Protein AF-0000000066294219 (afdb_homodimer)

Nearest PDB structures (foldseek):
  6g1c-assembly1_V  TM=9.302E-01  e=8.037E-04  Burkholderia pseudomallei K96243
  6g1n-assembly1_B  TM=9.042E-01  e=5.944E-03  Burkholderia pseudomallei K96243
  6g1n-assembly1_D  TM=9.264E-01  e=9.962E-03  Burkholderia pseudomallei K96243
  6g26-assembly1_D  TM=8.396E-01  e=5.224E-03  Burkholderia pseudomallei K96243
  6u0i-assembly1_B  TM=7.407E-01  e=8.208E-03  Escherichia coli str. K-12 substr. DH10B

InterPro domains:
  IPR031807 HicB-like antitoxin of toxin-antitoxin system [PF15919] (11-69)
  IPR035069 Antitoxin HicB/UPF0150 [SSF143100] (6-67)
  IPR051404 Type II Toxin-Antitoxin System Antitoxin [PTHR34504] (7-74)

pLDDT: mean 94.31, std 8.51, range [50.78, 98.75]

Organism: Synechocystis sp. (strain ATCC 27184 / PCC 6803 / Kazusa) (NCBI:txid1111708)

Solvent-accessible surface area (backbone atoms only — not comparable to full-atom values): 8936 Å² total; per-residue (Å²): 130,82,75,71,80,65,45,79,45,61,46,56,33,40,33,33,68,40,92,91,57,29,24,40,22,34,28,80,84,44,82,85,41,57,32,47,20,78,37,71,67,47,10,51,53,41,31,50,50,45,49,44,52,51,50,48,50,28,55,74,67,71,42,85,72,84,74,74,62,72,43,79,43,80,42,80,39,75,76,129,84,75,72,80,65,47,79,46,60,44,55,31,42,34,36,69,41,93,90,58,29,26,41,23,34,29,79,83,44,83,83,40,58,32,48,20,78,38,70,68,47,10,51,52,41,30,50,51,45,48,40,52,52,49,50,51,29,53,75,66,70,41,84,73,83,74,75,62,72,42,80,43,80,43,79,41,77,78

Foldseek 3Di:
DPPPDDDDADFDKDWDADPVAWIKIATPQPPPQIAIGNDPVRRVVRSVVSLVVVVVVCVVVVHDDDHDPDDDDDDDDDD/DPPPDDDDADFDKDWDADPVAWIKIDTPQPPPQIAIGNDPVRRVVRSVVSLVVVVVVCVVVVHDDDHDPDDDDDDDDDD

Sequence (158 aa):
MTVTPKQIYNYTVLLEKELDGGYHAFCPMLKGCHSQGDTFEEAIQNITEAIELYIESLIAEHQPVPKEDLIVKPLSILVMTVTPKQIYNYTVLLEKELDGGYHAFCPMLKGCHSQGDTFEEAIQNITEAIELYIESLIAEHQPVPKEDLIVKPLSILV

Structure (mmCIF, N/CA/C/O backbone):
data_AF-0000000066294219-model_v1
#
loop_
_entity.id
_entity.type
_entity.pdbx_description
1 polymer 'UPF0150 protein ssr1765'
#
loop_
_atom_site.group_PDB
_atom_site.id
_atom_site.type_symbol
_atom_site.label_atom_id
_atom_site.label_alt_id
_atom_site.label_comp_id
_atom_site.label_asym_id
_atom_site.label_entity_id
_atom_site.label_seq_id
_atom_site.pdbx_PDB_ins_code
_atom_site.Cartn_x
_atom_site.Cartn_y
_atom_site.Cartn_z
_atom_site.occupancy
_atom_site.B_iso_or_equiv
_atom_site.auth_seq_id
_atom_site.auth_comp_id
_atom_site.auth_asym_id
_atom_site.auth_atom_id
_atom_site.pdbx_PDB_model_num
ATOM 1 N N . MET A 1 1 ? 8.383 -32.156 -23.984 1 51.06 1 MET A N 1
ATOM 2 C CA . MET A 1 1 ? 8.648 -31.297 -22.828 1 51.06 1 MET A CA 1
ATOM 3 C C . MET A 1 1 ? 7.531 -30.281 -22.625 1 51.06 1 MET A C 1
ATOM 5 O O . MET A 1 1 ? 7.422 -29.312 -23.391 1 51.06 1 MET A O 1
ATOM 9 N N . THR A 1 2 ? 6.332 -30.641 -22.375 1 57.34 2 THR A N 1
ATOM 10 C CA . THR A 1 2 ? 5.09 -29.891 -22.469 1 57.34 2 THR A CA 1
ATOM 11 C C . THR A 1 2 ? 5.172 -28.609 -21.656 1 57.34 2 THR A C 1
ATOM 13 O O . THR A 1 2 ? 5.289 -28.641 -20.438 1 57.34 2 THR A O 1
ATOM 16 N N . VAL A 1 3 ? 5.828 -27.547 -22.234 1 64.88 3 VAL A N 1
ATOM 17 C CA . VAL A 1 3 ? 5.988 -26.266 -21.562 1 64.88 3 VAL A CA 1
ATOM 18 C C . VAL A 1 3 ? 4.641 -25.812 -21 1 64.88 3 VAL A C 1
ATOM 20 O O . VAL A 1 3 ? 3.662 -25.703 -21.734 1 64.88 3 VAL A O 1
ATOM 23 N N . THR A 1 4 ? 4.215 -26.234 -19.844 1 72.25 4 THR A N 1
ATOM 24 C CA . THR A 1 4 ? 2.979 -25.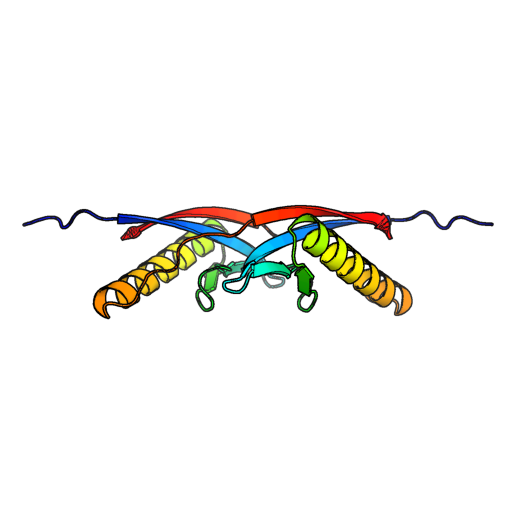719 -19.266 1 72.25 4 THR A CA 1
ATOM 25 C C . THR A 1 4 ? 2.898 -24.203 -19.438 1 72.25 4 THR A C 1
ATOM 27 O O . THR A 1 4 ? 3.82 -23.484 -19.047 1 72.25 4 THR A O 1
ATOM 30 N N . PRO A 1 5 ? 2.057 -23.75 -20.266 1 87.31 5 PRO A N 1
ATOM 31 C CA . PRO A 1 5 ? 1.896 -22.312 -20.5 1 87.31 5 PRO A CA 1
ATOM 32 C C . PRO A 1 5 ? 1.878 -21.5 -19.203 1 87.31 5 PRO A C 1
ATOM 34 O O . PRO A 1 5 ? 1.255 -21.906 -18.219 1 87.31 5 PRO A O 1
ATOM 37 N N . LYS A 1 6 ? 2.816 -20.594 -19.125 1 90.81 6 LYS A N 1
ATOM 38 C CA . LYS A 1 6 ? 2.865 -19.734 -17.953 1 90.81 6 LYS A CA 1
ATOM 39 C C . LYS A 1 6 ? 1.727 -18.719 -17.969 1 90.81 6 LYS A C 1
ATOM 41 O O . LYS A 1 6 ? 1.269 -18.297 -19.031 1 90.81 6 LYS A O 1
ATOM 46 N N . GLN A 1 7 ? 1.241 -18.5 -16.812 1 94.88 7 GLN A N 1
ATOM 47 C CA . GLN A 1 7 ? 0.191 -17.5 -16.641 1 94.88 7 GLN A CA 1
ATOM 48 C C . GLN A 1 7 ? 0.761 -16.188 -16.109 1 94.88 7 GLN A C 1
ATOM 50 O O . GLN A 1 7 ? 1.745 -16.188 -15.375 1 94.88 7 GLN A O 1
ATOM 55 N N . ILE A 1 8 ? 0.157 -15.086 -16.594 1 97.06 8 ILE A N 1
ATOM 56 C CA . ILE A 1 8 ? 0.595 -13.758 -16.172 1 97.06 8 ILE A CA 1
ATOM 57 C C . ILE A 1 8 ? -0.32 -13.242 -15.07 1 97.06 8 ILE A C 1
ATOM 59 O O . ILE A 1 8 ? -1.543 -13.227 -15.227 1 97.06 8 ILE A O 1
ATOM 63 N N . TYR A 1 9 ? 0.292 -12.883 -14.008 1 97.31 9 TYR A N 1
ATOM 64 C CA . TYR A 1 9 ? -0.429 -12.258 -12.898 1 97.31 9 TYR A CA 1
ATOM 65 C C . TYR A 1 9 ? 0.044 -10.82 -12.68 1 97.31 9 TYR A C 1
ATOM 67 O O . TYR A 1 9 ? 1.245 -10.57 -12.555 1 97.31 9 TYR A O 1
ATOM 75 N N . ASN A 1 10 ? -0.859 -9.891 -12.633 1 97.62 10 ASN A N 1
ATOM 76 C CA . ASN A 1 10 ? -0.519 -8.484 -12.477 1 97.62 10 ASN A CA 1
ATOM 77 C C . ASN A 1 10 ? -0.775 -7.996 -11.055 1 97.62 10 ASN A C 1
ATOM 79 O O . ASN A 1 10 ? -1.859 -8.203 -10.508 1 97.62 10 ASN A O 1
ATOM 83 N N . TYR A 1 11 ? 0.219 -7.441 -10.492 1 98.12 11 TYR A N 1
ATOM 84 C CA . TYR A 1 11 ? 0.117 -6.863 -9.156 1 98.12 11 TYR A CA 1
ATOM 85 C C . TYR A 1 11 ? 0.814 -5.508 -9.094 1 98.12 11 TYR A C 1
ATOM 87 O O . TYR A 1 11 ? 1.744 -5.246 -9.859 1 98.12 11 TYR A O 1
ATOM 95 N N . THR A 1 12 ? 0.366 -4.668 -8.219 1 98.19 12 THR A N 1
ATOM 96 C CA . THR A 1 12 ? 1.051 -3.426 -7.875 1 98.19 12 THR A CA 1
ATOM 97 C C . THR A 1 12 ? 1.936 -3.613 -6.645 1 98.19 12 THR A C 1
ATOM 99 O O . THR A 1 12 ? 1.505 -4.199 -5.648 1 98.19 12 THR A O 1
ATOM 102 N N . VAL A 1 13 ? 3.17 -3.131 -6.789 1 98.5 13 VAL A N 1
ATOM 103 C CA . VAL A 1 13 ? 4.062 -3.158 -5.637 1 98.5 13 VAL A CA 1
ATOM 104 C C . VAL A 1 13 ? 4.406 -1.73 -5.215 1 98.5 13 VAL A C 1
ATOM 106 O O . VAL A 1 13 ? 4.359 -0.807 -6.031 1 98.5 13 VAL A O 1
ATOM 109 N N . LEU A 1 14 ? 4.609 -1.625 -3.945 1 97.81 14 LEU A N 1
ATOM 110 C CA . LEU A 1 14 ? 5.035 -0.357 -3.363 1 97.81 14 LEU A CA 1
ATOM 111 C C . LEU A 1 14 ? 6.477 -0.439 -2.877 1 97.81 14 LEU A C 1
ATOM 113 O O . LEU A 1 14 ? 6.875 -1.434 -2.266 1 97.81 14 LEU A O 1
ATOM 117 N N . LEU A 1 15 ? 7.25 0.596 -3.201 1 97.88 15 LEU A N 1
ATOM 118 C CA . LEU A 1 15 ? 8.625 0.678 -2.715 1 97.88 15 LEU A CA 1
ATOM 119 C C . LEU A 1 15 ? 8.82 1.921 -1.854 1 97.88 15 LEU A C 1
ATOM 121 O O . LEU A 1 15 ? 8.359 3.008 -2.207 1 97.88 15 LEU A O 1
ATOM 125 N N . GLU A 1 16 ? 9.398 1.694 -0.758 1 94.25 16 GLU A N 1
ATOM 126 C CA . GLU A 1 16 ? 9.797 2.779 0.132 1 94.25 16 GLU A CA 1
ATOM 127 C C . GLU A 1 16 ? 11.312 2.836 0.286 1 94.25 16 GLU A C 1
ATOM 129 O O . GLU A 1 16 ? 11.969 1.8 0.409 1 94.25 16 GLU A O 1
ATOM 134 N N . LYS A 1 17 ? 11.789 4.039 0.276 1 93.62 17 LYS A N 1
ATOM 135 C CA . LYS A 1 17 ? 13.203 4.203 0.582 1 93.62 17 LYS A CA 1
ATOM 136 C C . LYS A 1 17 ? 13.461 4.102 2.084 1 93.62 17 LYS A C 1
ATOM 138 O O . LYS A 1 17 ? 12.695 4.645 2.885 1 93.62 17 LYS A O 1
ATOM 143 N N . GLU A 1 18 ? 14.484 3.363 2.375 1 92.31 18 GLU A N 1
ATOM 144 C CA . GLU A 1 18 ? 14.828 3.174 3.781 1 92.31 18 GLU A CA 1
ATOM 145 C C . GLU A 1 18 ? 15.867 4.191 4.242 1 92.31 18 GLU A C 1
ATOM 147 O O . GLU A 1 18 ? 16.656 4.68 3.438 1 92.31 18 GLU A O 1
ATOM 152 N N . LEU A 1 19 ? 15.789 4.52 5.512 1 86.19 19 LEU A N 1
ATOM 153 C CA . LEU A 1 19 ? 16.672 5.535 6.078 1 86.19 19 LEU A CA 1
ATOM 154 C C . LEU A 1 19 ? 18.125 5.113 5.965 1 86.19 19 LEU A C 1
ATOM 156 O O . LEU A 1 19 ? 19 5.945 5.707 1 86.19 19 LEU A O 1
ATOM 160 N N . ASP A 1 20 ? 18.406 3.834 6.227 1 90.38 20 ASP A N 1
ATOM 161 C CA . ASP A 1 20 ? 19.766 3.326 6.215 1 90.38 20 ASP A CA 1
ATOM 162 C C . ASP A 1 20 ? 20.219 2.996 4.793 1 90.38 20 ASP A C 1
ATOM 164 O O . ASP A 1 20 ? 21.312 2.443 4.59 1 90.38 20 ASP A O 1
ATOM 168 N N . GLY A 1 21 ? 19.5 3.297 3.861 1 92.44 21 GLY A N 1
ATOM 169 C CA . GLY A 1 21 ? 19.797 2.98 2.477 1 92.44 21 GLY A CA 1
ATOM 170 C C . GLY A 1 21 ? 19.016 1.788 1.95 1 92.44 21 GLY A C 1
ATOM 171 O O . GLY A 1 21 ? 18.562 0.947 2.729 1 92.44 21 GLY A O 1
ATOM 172 N N . GLY A 1 22 ? 18.734 1.823 0.67 1 96.56 22 GLY A N 1
ATOM 173 C CA . GLY A 1 22 ? 18.031 0.715 0.049 1 96.56 22 GLY A CA 1
ATOM 174 C C . GLY A 1 22 ? 16.531 0.952 -0.064 1 96.56 22 GLY A C 1
ATOM 175 O O . GLY A 1 22 ? 16.062 2.086 0.065 1 96.56 22 GLY A O 1
ATOM 176 N N . TYR A 1 23 ? 15.891 -0.089 -0.47 1 97.62 23 TYR A N 1
ATOM 177 C CA . TYR A 1 23 ? 14.445 -0.044 -0.708 1 97.62 23 TYR A CA 1
ATOM 178 C C . TYR A 1 23 ? 13.75 -1.236 -0.065 1 97.62 23 TYR A C 1
ATOM 180 O O . TYR A 1 23 ? 14.258 -2.361 -0.115 1 97.62 23 TYR A O 1
ATOM 188 N N . HIS A 1 24 ? 12.695 -0.917 0.609 1 97.06 24 HIS A N 1
ATOM 189 C CA . HIS A 1 24 ? 11.742 -1.943 1.016 1 97.06 24 HIS A CA 1
ATOM 190 C C . HIS A 1 24 ? 10.586 -2.039 0.03 1 97.06 24 HIS A C 1
ATOM 192 O O . HIS A 1 24 ? 10.031 -1.019 -0.39 1 97.06 24 HIS A O 1
ATOM 198 N N . ALA A 1 25 ? 10.273 -3.18 -0.413 1 98.31 25 ALA A N 1
ATOM 199 C CA . ALA A 1 25 ? 9.195 -3.412 -1.369 1 98.31 25 ALA A CA 1
ATOM 200 C C . ALA A 1 25 ? 8.148 -4.359 -0.792 1 98.31 25 ALA A C 1
ATOM 202 O O . ALA A 1 25 ? 8.484 -5.316 -0.088 1 98.31 25 ALA A O 1
ATOM 203 N N . PHE A 1 26 ? 6.891 -4.113 -1.141 1 97.56 26 PHE A N 1
ATOM 204 C CA . PHE A 1 26 ? 5.84 -5.031 -0.721 1 97.56 26 PHE A CA 1
ATOM 205 C C . PHE A 1 26 ? 4.648 -4.961 -1.667 1 97.56 26 PHE A C 1
ATOM 207 O O . PHE A 1 26 ? 4.523 -4.012 -2.443 1 97.56 26 PHE A O 1
ATOM 214 N N . CYS A 1 27 ? 3.877 -5.949 -1.658 1 98.12 27 CYS A N 1
ATOM 215 C 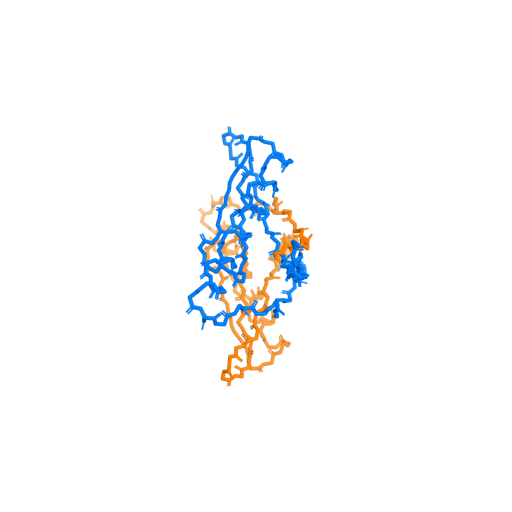CA . CYS A 1 27 ? 2.67 -6.047 -2.473 1 98.12 27 CYS A CA 1
ATOM 216 C C . CYS A 1 27 ? 1.419 -5.973 -1.604 1 98.12 27 CYS A C 1
ATOM 218 O O . CYS A 1 27 ? 1.11 -6.914 -0.873 1 98.12 27 CYS A O 1
ATOM 220 N N . PRO A 1 28 ? 0.625 -4.898 -1.725 1 95.88 28 PRO A N 1
ATOM 221 C CA . PRO A 1 28 ? -0.533 -4.73 -0.843 1 95.88 28 PRO A CA 1
ATOM 222 C C . PRO A 1 28 ? -1.56 -5.848 -0.998 1 95.88 28 PRO A C 1
ATOM 224 O O . PRO A 1 28 ? -2.238 -6.207 -0.031 1 95.88 28 PRO A O 1
ATOM 227 N N . MET A 1 29 ? -1.664 -6.441 -2.125 1 95.12 29 MET A N 1
ATOM 228 C CA . MET A 1 29 ? -2.697 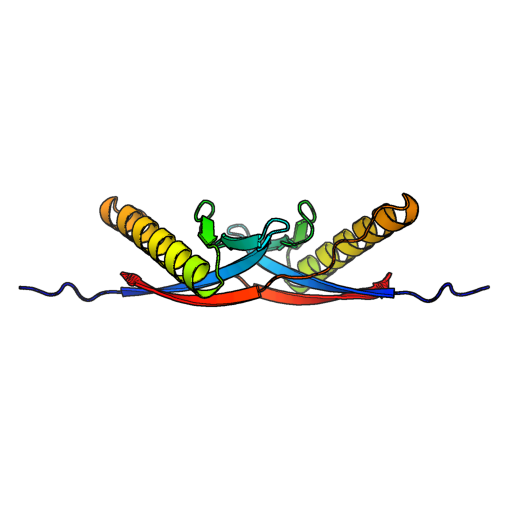-7.441 -2.391 1 95.12 29 MET A CA 1
ATOM 229 C C . MET A 1 29 ? -2.26 -8.82 -1.909 1 95.12 29 MET A C 1
ATOM 231 O O . MET A 1 29 ? -3.08 -9.734 -1.804 1 95.12 29 MET A O 1
ATOM 235 N N . LEU A 1 30 ? -1.099 -9.07 -1.77 1 95.88 30 LEU A N 1
ATOM 236 C CA . LEU A 1 30 ? -0.525 -10.305 -1.247 1 95.88 30 LEU A CA 1
ATOM 237 C C . LEU A 1 30 ? 0.178 -10.055 0.084 1 95.88 30 LEU A C 1
ATOM 239 O O . LEU A 1 30 ? 1.408 -9.992 0.138 1 95.88 30 LEU A O 1
ATOM 243 N N . LYS A 1 31 ? -0.859 -10.133 1.069 1 83.25 31 LYS A N 1
ATOM 244 C CA . LYS A 1 31 ? -0.396 -9.773 2.404 1 83.25 31 LYS A CA 1
ATOM 245 C C . LYS A 1 31 ? 0.706 -10.719 2.879 1 83.25 31 LYS A C 1
ATOM 247 O O . LYS A 1 31 ? 0.604 -11.93 2.709 1 83.25 31 LYS A O 1
ATOM 252 N N . GLY A 1 32 ? 1.97 -10.305 2.961 1 89.25 32 GLY A N 1
ATOM 253 C CA . GLY A 1 32 ? 3.102 -11.102 3.41 1 89.25 32 GLY A CA 1
ATOM 254 C C . GLY A 1 32 ? 4.277 -11.062 2.451 1 89.25 32 GLY A C 1
ATOM 255 O O . GLY A 1 32 ? 5.375 -11.508 2.789 1 89.25 32 GLY A O 1
ATOM 256 N N . CYS A 1 33 ? 3.908 -10.695 1.307 1 96.62 33 CYS A N 1
ATOM 257 C CA . CYS A 1 33 ? 4.988 -10.609 0.33 1 96.62 33 CYS A CA 1
ATOM 258 C C . CYS A 1 33 ? 5.727 -9.281 0.45 1 96.62 33 CYS A C 1
ATOM 260 O O . CYS A 1 33 ? 5.227 -8.25 0.005 1 96.62 33 CYS A O 1
ATOM 262 N N . HIS A 1 34 ? 6.723 -9.43 0.934 1 97.38 34 HIS A N 1
ATOM 263 C CA . HIS A 1 34 ? 7.641 -8.312 1.127 1 97.38 34 HIS A CA 1
ATOM 264 C C . HIS A 1 34 ? 9.055 -8.688 0.704 1 97.38 34 HIS A C 1
ATOM 266 O O . HIS A 1 34 ? 9.43 -9.859 0.74 1 97.38 34 HIS A O 1
ATOM 272 N N . SER A 1 35 ? 9.797 -7.688 0.331 1 98.31 35 SER A N 1
ATOM 273 C CA . SER A 1 35 ? 11.219 -7.848 0.029 1 98.31 35 SER A CA 1
ATOM 274 C C . SER A 1 35 ? 11.969 -6.531 0.203 1 98.31 35 SER A C 1
ATOM 276 O O . SER A 1 35 ? 11.43 -5.566 0.739 1 98.31 35 SER A O 1
ATOM 278 N N . GLN A 1 36 ? 13.227 -6.656 -0.026 1 97.56 36 GLN A N 1
ATOM 279 C CA . GLN A 1 36 ? 14.07 -5.473 0.062 1 97.56 36 GLN A CA 1
ATOM 280 C C . GLN A 1 36 ? 15.258 -5.57 -0.895 1 97.56 36 GLN A C 1
ATOM 282 O O . GLN A 1 36 ? 15.492 -6.621 -1.494 1 97.56 36 GLN A O 1
ATOM 287 N N . GLY A 1 37 ? 15.914 -4.461 -1.143 1 98.31 37 GLY A N 1
ATOM 288 C CA . GLY A 1 37 ? 17.125 -4.387 -1.943 1 98.31 37 GLY A CA 1
ATOM 289 C C . GLY A 1 37 ? 17.938 -3.131 -1.684 1 98.31 37 GLY A C 1
ATOM 290 O O . GLY A 1 37 ? 17.375 -2.086 -1.343 1 98.31 37 GLY A O 1
ATOM 291 N N . ASP A 1 38 ? 19.219 -3.303 -1.838 1 97.94 38 ASP A N 1
ATOM 292 C CA . ASP A 1 38 ? 20.109 -2.152 -1.681 1 97.94 38 ASP A CA 1
ATOM 293 C C . ASP A 1 38 ? 19.875 -1.121 -2.781 1 97.94 38 ASP A C 1
ATOM 295 O O . ASP A 1 38 ? 20.125 0.069 -2.59 1 97.94 38 ASP A O 1
ATOM 299 N N . THR A 1 39 ? 19.438 -1.641 -3.887 1 97.81 39 THR A N 1
ATOM 300 C CA . THR A 1 39 ? 19.078 -0.771 -5.004 1 97.81 39 THR A CA 1
ATOM 301 C C . THR A 1 39 ? 17.625 -0.99 -5.418 1 97.81 39 THR A C 1
ATOM 303 O O . THR A 1 39 ? 17 -1.981 -5.027 1 97.81 39 THR A O 1
ATOM 306 N N . PHE A 1 40 ? 17.172 -0.01 -6.195 1 97.69 40 PHE A N 1
ATOM 307 C CA . PHE A 1 40 ? 15.812 -0.095 -6.738 1 97.69 40 PHE A CA 1
ATOM 308 C C . PHE A 1 40 ? 15.633 -1.379 -7.539 1 97.69 40 PHE A C 1
ATOM 310 O O . PHE A 1 40 ? 14.695 -2.139 -7.301 1 97.69 40 PHE A O 1
ATOM 317 N N . GLU A 1 41 ? 16.516 -1.608 -8.398 1 98.12 41 GLU A N 1
ATOM 318 C CA . GLU A 1 41 ? 16.453 -2.771 -9.281 1 98.12 41 GLU A CA 1
ATOM 319 C C . GLU A 1 41 ? 16.469 -4.07 -8.484 1 98.12 41 GLU A C 1
ATOM 321 O O . GLU A 1 41 ? 15.695 -4.992 -8.773 1 98.12 41 GLU A O 1
ATOM 326 N N . GLU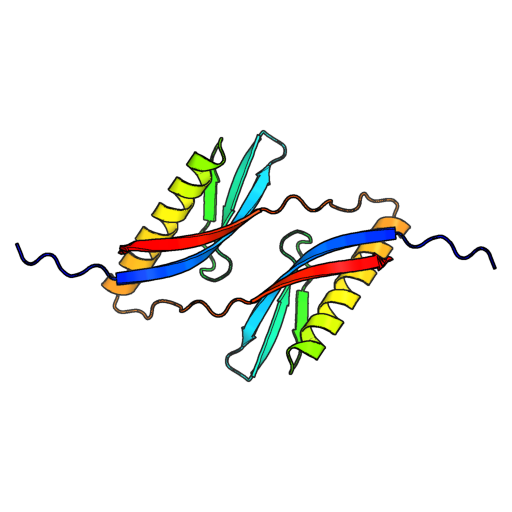 A 1 42 ? 17.328 -4.086 -7.477 1 98.62 42 GLU A N 1
ATOM 327 C CA . GLU A 1 42 ? 17.422 -5.277 -6.637 1 98.62 42 GLU A CA 1
ATOM 328 C C . GLU A 1 42 ? 16.109 -5.516 -5.875 1 98.62 42 GLU A C 1
ATOM 330 O O . GLU A 1 42 ? 15.648 -6.652 -5.777 1 98.62 42 GLU A O 1
ATOM 335 N N . ALA A 1 43 ? 15.547 -4.504 -5.324 1 98.62 43 ALA A N 1
ATOM 336 C CA . ALA A 1 43 ? 14.289 -4.609 -4.582 1 98.62 43 ALA A CA 1
ATOM 337 C C . ALA A 1 43 ? 13.172 -5.129 -5.48 1 98.62 43 ALA A C 1
ATOM 339 O O . ALA A 1 43 ? 12.383 -5.988 -5.07 1 98.62 43 ALA A O 1
ATOM 340 N N . ILE A 1 44 ? 13.156 -4.609 -6.695 1 98.62 44 ILE A N 1
ATOM 341 C CA . ILE A 1 44 ? 12.133 -5.031 -7.645 1 98.62 44 ILE A CA 1
ATOM 342 C C . ILE A 1 44 ? 12.32 -6.508 -7.988 1 98.62 44 ILE A C 1
ATOM 344 O O . ILE A 1 44 ? 11.359 -7.273 -8.023 1 98.62 44 ILE A O 1
ATOM 348 N N . GLN A 1 45 ? 13.516 -6.848 -8.289 1 98.56 45 GLN A N 1
ATOM 349 C CA . GLN A 1 45 ? 13.805 -8.242 -8.602 1 98.56 45 GLN A CA 1
ATOM 350 C C . GLN A 1 45 ? 13.383 -9.164 -7.465 1 98.56 45 GLN A C 1
ATOM 352 O O . GLN A 1 45 ? 12.711 -10.172 -7.688 1 98.56 45 GLN A O 1
ATOM 357 N N . ASN A 1 46 ? 13.781 -8.773 -6.262 1 98.75 46 ASN A N 1
ATOM 358 C CA . ASN A 1 46 ? 13.516 -9.602 -5.094 1 98.75 46 ASN A CA 1
ATOM 359 C C . ASN A 1 46 ? 12.016 -9.727 -4.828 1 98.75 46 ASN A C 1
ATOM 361 O O . ASN A 1 46 ? 11.523 -10.82 -4.535 1 98.75 46 ASN A O 1
ATOM 365 N N . ILE A 1 47 ? 11.312 -8.625 -4.922 1 98.75 47 ILE A N 1
ATOM 366 C CA . ILE A 1 47 ? 9.883 -8.688 -4.668 1 98.75 47 ILE A CA 1
ATOM 367 C C . ILE A 1 47 ? 9.188 -9.484 -5.773 1 98.75 47 ILE A C 1
ATOM 369 O O . ILE A 1 47 ? 8.211 -10.195 -5.523 1 98.75 47 ILE A O 1
ATOM 373 N N . THR A 1 48 ? 9.648 -9.391 -6.984 1 98.62 48 THR A N 1
ATOM 374 C CA . THR A 1 48 ? 9.109 -10.172 -8.094 1 98.62 48 THR A CA 1
ATOM 375 C C . THR A 1 48 ? 9.25 -11.664 -7.82 1 98.62 48 THR A C 1
ATOM 377 O O . THR A 1 48 ? 8.297 -12.43 -7.965 1 98.62 48 THR A O 1
ATOM 380 N N . GLU A 1 49 ? 10.398 -12.047 -7.406 1 98.38 49 GLU A N 1
ATOM 381 C CA . GLU A 1 49 ? 10.656 -13.453 -7.094 1 98.38 49 GLU A CA 1
ATOM 382 C C . GLU A 1 49 ? 9.789 -13.93 -5.938 1 98.38 49 GLU A C 1
ATOM 384 O O . GLU A 1 49 ? 9.273 -15.047 -5.965 1 98.38 49 GLU A O 1
ATOM 389 N N . ALA A 1 50 ? 9.742 -13.07 -4.93 1 98.44 50 ALA A N 1
ATOM 390 C CA . ALA A 1 50 ? 8.898 -13.398 -3.783 1 98.44 50 ALA A CA 1
ATOM 391 C C . ALA A 1 50 ? 7.453 -13.641 -4.215 1 98.44 50 ALA A C 1
ATOM 393 O O . ALA A 1 50 ? 6.824 -14.609 -3.785 1 98.44 50 ALA A O 1
ATOM 394 N N . ILE A 1 51 ? 6.918 -12.789 -5.043 1 98.44 51 ILE A N 1
ATOM 395 C CA . ILE A 1 51 ? 5.543 -12.914 -5.52 1 98.44 51 ILE A CA 1
ATOM 396 C C . ILE A 1 51 ? 5.398 -14.18 -6.355 1 98.44 51 ILE A C 1
ATOM 398 O O . ILE A 1 51 ? 4.418 -14.914 -6.215 1 98.44 51 ILE A O 1
ATOM 402 N N . GLU A 1 52 ? 6.352 -14.422 -7.215 1 98 52 GLU A N 1
ATOM 403 C CA . GLU A 1 52 ? 6.344 -15.625 -8.039 1 98 52 GLU A CA 1
ATOM 404 C C . GLU A 1 52 ? 6.258 -16.875 -7.18 1 98 52 GLU A C 1
ATOM 406 O O . GLU A 1 52 ? 5.414 -17.75 -7.422 1 98 52 GLU A O 1
ATOM 411 N N . LEU A 1 53 ? 7.148 -16.938 -6.238 1 97.75 53 LEU A N 1
ATOM 412 C CA . LEU A 1 53 ? 7.184 -18.109 -5.355 1 97.75 53 LEU A CA 1
ATOM 413 C C . LEU A 1 53 ? 5.859 -18.25 -4.613 1 97.75 53 LEU A C 1
ATOM 415 O O . LEU A 1 53 ? 5.363 -19.375 -4.441 1 97.75 53 LEU A O 1
ATOM 419 N N . TYR A 1 54 ? 5.332 -17.219 -4.121 1 98.19 54 TYR A N 1
ATOM 420 C CA . TYR A 1 54 ? 4.066 -17.219 -3.393 1 98.19 54 TYR A CA 1
ATOM 421 C C . TYR A 1 54 ? 2.941 -17.766 -4.266 1 98.19 54 TYR A C 1
ATOM 423 O O . TYR A 1 54 ? 2.197 -18.656 -3.844 1 98.19 54 TYR A O 1
ATOM 431 N N . ILE A 1 55 ? 2.832 -17.25 -5.496 1 97.62 55 ILE A N 1
ATOM 432 C CA . ILE A 1 55 ? 1.792 -17.672 -6.43 1 97.62 55 ILE A CA 1
ATOM 433 C C . ILE A 1 55 ? 1.962 -19.156 -6.762 1 97.62 55 ILE A C 1
ATOM 435 O O . ILE A 1 55 ? 0.987 -19.906 -6.781 1 97.62 55 ILE A O 1
ATOM 439 N N . GLU A 1 56 ? 3.174 -19.547 -7.012 1 96.94 56 GLU A N 1
ATOM 440 C CA . GLU A 1 56 ? 3.443 -20.938 -7.312 1 96.94 56 GLU A CA 1
ATOM 441 C C . GLU A 1 56 ? 3.004 -21.844 -6.168 1 96.94 56 GLU A C 1
ATOM 443 O O . GLU A 1 56 ? 2.473 -22.938 -6.398 1 96.94 56 GLU A O 1
ATOM 448 N N . SER A 1 57 ? 3.344 -21.406 -4.98 1 97.31 57 SER A N 1
ATOM 449 C CA . SER A 1 57 ? 2.928 -22.172 -3.812 1 97.31 57 SER A CA 1
ATOM 450 C C . SER A 1 57 ? 1.411 -22.312 -3.756 1 97.31 57 SER A C 1
ATOM 452 O O . SER A 1 57 ? 0.893 -23.391 -3.459 1 97.31 57 SER A O 1
ATOM 454 N N . LEU A 1 58 ? 0.711 -21.219 -3.982 1 96.62 58 LEU A N 1
ATOM 455 C CA . LEU A 1 58 ? -0.747 -21.25 -4.012 1 96.62 58 LEU A CA 1
ATOM 456 C C . LEU A 1 58 ? -1.246 -22.234 -5.059 1 96.62 58 LEU A C 1
ATOM 458 O O . LEU A 1 58 ? -2.15 -23.031 -4.789 1 96.62 58 LEU A O 1
ATOM 462 N N . ILE A 1 59 ? -0.691 -22.172 -6.227 1 95.94 59 ILE A N 1
ATOM 463 C CA . ILE A 1 59 ? -1.084 -23.047 -7.332 1 95.94 59 ILE A CA 1
ATOM 464 C C . ILE A 1 59 ? -0.835 -24.5 -6.953 1 95.94 59 ILE A C 1
ATOM 466 O O . ILE A 1 59 ? -1.709 -25.359 -7.129 1 95.94 59 ILE A O 1
ATOM 470 N N . ALA A 1 60 ? 0.307 -24.766 -6.418 1 96.75 60 ALA A N 1
ATOM 471 C CA . ALA A 1 60 ? 0.688 -26.125 -6.031 1 96.75 60 ALA A CA 1
ATOM 472 C C . ALA A 1 60 ? -0.262 -26.688 -4.977 1 96.75 60 ALA A C 1
ATOM 474 O O . ALA A 1 60 ? -0.535 -27.891 -4.953 1 96.75 60 ALA A O 1
ATOM 475 N N . GLU A 1 61 ? -0.746 -25.891 -4.16 1 97.75 61 GLU A N 1
ATOM 476 C CA . GLU A 1 61 ? -1.628 -26.281 -3.064 1 97.75 61 GLU A CA 1
ATOM 477 C C . GLU A 1 61 ? -3.094 -26.188 -3.477 1 97.75 61 GLU A C 1
ATOM 479 O O . GLU A 1 61 ? -3.99 -26.359 -2.648 1 97.75 61 GLU A O 1
ATOM 484 N N . HIS A 1 62 ? -3.312 -25.844 -4.66 1 97.56 62 HIS A N 1
ATOM 485 C CA . HIS A 1 62 ? -4.645 -25.734 -5.238 1 97.56 62 HIS A CA 1
ATOM 486 C C . HIS A 1 62 ? -5.48 -24.688 -4.523 1 97.56 62 HIS A C 1
ATOM 488 O O . HIS A 1 62 ? -6.676 -24.891 -4.281 1 97.56 62 HIS A O 1
ATOM 494 N N . GLN A 1 63 ? -4.836 -23.688 -4.07 1 96.94 63 GLN A N 1
ATOM 495 C CA . GLN A 1 63 ? -5.492 -22.516 -3.477 1 96.94 63 GLN A CA 1
ATOM 496 C C . GLN A 1 63 ? -5.742 -21.438 -4.52 1 96.94 63 GLN A C 1
ATOM 498 O O . GLN A 1 63 ? -5 -21.328 -5.5 1 96.94 63 GLN A O 1
ATOM 503 N N . PRO A 1 64 ? -6.758 -20.688 -4.309 1 95.81 64 PRO A N 1
ATOM 504 C CA . PRO A 1 64 ? -6.992 -19.594 -5.262 1 95.81 64 PRO A CA 1
ATOM 505 C C . PRO A 1 64 ? -5.902 -18.531 -5.215 1 95.81 64 PRO A C 1
ATOM 507 O O . PRO A 1 64 ? -5.383 -18.219 -4.141 1 95.81 64 PRO A O 1
ATOM 510 N N . VAL A 1 65 ? -5.535 -17.969 -6.32 1 96 65 VAL A N 1
ATOM 511 C CA . VAL A 1 65 ? -4.602 -16.859 -6.441 1 96 65 VAL A CA 1
ATOM 512 C C . VAL A 1 65 ? -5.371 -15.531 -6.41 1 96 65 VAL A C 1
ATOM 514 O O . VAL A 1 65 ? -6.266 -15.312 -7.234 1 96 65 VAL A O 1
AT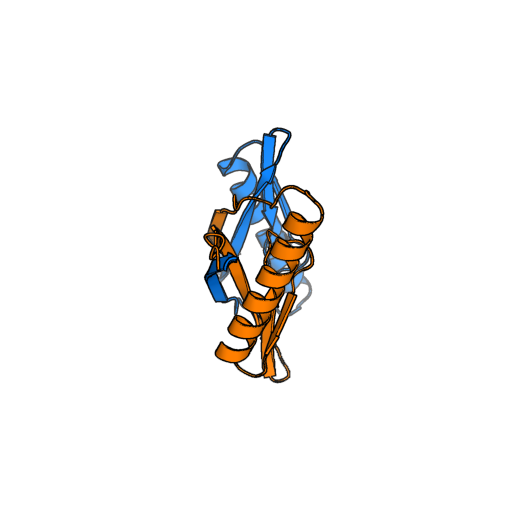OM 517 N N . PRO A 1 66 ? -5.02 -14.727 -5.465 1 94.31 66 PRO A N 1
ATOM 518 C CA . PRO A 1 66 ? -5.742 -13.453 -5.375 1 94.31 66 PRO A CA 1
ATOM 519 C C . PRO A 1 66 ? -5.648 -12.633 -6.66 1 94.31 66 PRO A C 1
ATOM 521 O O . PRO A 1 66 ? -4.586 -12.57 -7.281 1 94.31 66 PRO A O 1
ATOM 524 N N . LYS A 1 67 ? -6.742 -12.133 -7.031 1 91.31 67 LYS A N 1
ATOM 525 C CA . LYS A 1 67 ? -6.781 -11.227 -8.18 1 91.31 67 LYS A CA 1
ATOM 526 C C . LYS A 1 67 ? -6.629 -9.773 -7.738 1 91.31 67 LYS A C 1
ATOM 528 O O . LYS A 1 67 ? -7.133 -9.383 -6.684 1 91.31 67 LYS A O 1
ATOM 533 N N . GLU A 1 68 ? -5.93 -9.023 -8.539 1 89.25 68 GLU A N 1
ATOM 534 C CA . GLU A 1 68 ? -5.715 -7.625 -8.195 1 89.25 68 GLU A CA 1
ATOM 535 C C . GLU A 1 68 ? -7.012 -6.824 -8.297 1 89.25 68 GLU A C 1
ATOM 537 O O . GLU A 1 68 ? -7.699 -6.875 -9.32 1 89.25 68 GLU A O 1
ATOM 542 N N . ASP A 1 69 ? -7.438 -6.168 -7.328 1 88.44 69 ASP A N 1
ATOM 543 C CA . ASP A 1 69 ? -8.555 -5.234 -7.32 1 88.44 69 ASP A CA 1
ATOM 544 C C . ASP A 1 69 ? -8.195 -3.955 -6.566 1 88.44 69 ASP A C 1
ATOM 546 O O . ASP A 1 69 ? -9.047 -3.361 -5.902 1 88.44 69 ASP A O 1
ATOM 550 N N . LEU A 1 70 ? -7.059 -3.582 -6.641 1 94.81 70 LEU A N 1
ATOM 551 C CA . LEU A 1 70 ? -6.484 -2.455 -5.91 1 94.81 70 LEU A CA 1
ATOM 552 C C . LEU A 1 70 ? -6.645 -1.159 -6.695 1 94.81 70 LEU A C 1
ATOM 554 O O . LEU A 1 70 ? -6.363 -1.118 -7.895 1 94.81 70 LEU A O 1
ATOM 558 N N . ILE A 1 71 ? -7.125 -0.138 -6.086 1 96.69 71 ILE A N 1
ATOM 559 C CA . ILE A 1 71 ? -7.188 1.206 -6.652 1 96.69 71 ILE A CA 1
ATOM 560 C C . ILE A 1 71 ? -6.121 2.086 -6 1 96.69 71 ILE A C 1
ATOM 562 O O . ILE A 1 71 ? -6.012 2.133 -4.77 1 96.69 71 ILE A O 1
ATOM 566 N N . VAL A 1 72 ? -5.289 2.686 -6.816 1 97.81 72 VAL A N 1
ATOM 567 C CA . VAL A 1 72 ? -4.254 3.598 -6.344 1 97.81 72 VAL A CA 1
ATOM 568 C C . VAL A 1 72 ? -4.668 5.039 -6.621 1 97.81 72 VAL A C 1
ATOM 570 O O . VAL A 1 72 ? -4.977 5.395 -7.762 1 97.81 72 VAL A O 1
ATOM 573 N N . LYS A 1 73 ? -4.633 5.832 -5.594 1 98.06 73 LYS A N 1
ATOM 574 C CA . LYS A 1 73 ? -5.156 7.184 -5.758 1 98.06 73 LYS A CA 1
ATOM 575 C C . LYS A 1 73 ? -4.305 8.195 -5 1 98.06 73 LYS A C 1
ATOM 577 O O . LYS A 1 73 ? -4.246 8.172 -3.77 1 98.06 73 LYS A O 1
ATOM 582 N N . PRO A 1 74 ? -3.584 9.086 -5.773 1 98 74 PRO A N 1
ATOM 583 C CA . PRO A 1 74 ? -2.939 10.203 -5.082 1 98 74 PRO A CA 1
ATOM 584 C C . PRO A 1 74 ? -3.943 11.203 -4.516 1 98 74 PRO A C 1
ATOM 586 O O . PRO A 1 74 ? -4.969 11.477 -5.145 1 98 74 PRO A O 1
ATOM 589 N N . LEU A 1 75 ? -3.666 11.664 -3.332 1 98.31 75 LEU A N 1
ATOM 590 C CA . LEU A 1 75 ? -4.516 12.672 -2.701 1 98.31 75 LEU A CA 1
ATOM 591 C C . LEU A 1 75 ? -3.695 13.875 -2.254 1 98.31 75 LEU A C 1
ATOM 593 O O . LEU A 1 75 ? -2.547 13.727 -1.832 1 98.31 75 LEU A O 1
ATOM 597 N N . SER A 1 76 ? -4.262 15.039 -2.398 1 98.06 76 SER A N 1
ATOM 598 C CA . SER A 1 76 ? -3.723 16.266 -1.824 1 98.06 76 SER A CA 1
ATOM 599 C C . SER A 1 76 ? -4.504 16.688 -0.584 1 98.06 76 SER A C 1
ATOM 601 O O . SER A 1 76 ? -5.703 16.969 -0.664 1 98.06 76 SER A O 1
ATOM 603 N N . ILE A 1 77 ? -3.822 16.656 0.497 1 97.69 77 ILE A N 1
ATOM 604 C CA . ILE A 1 77 ? -4.438 16.953 1.787 1 97.69 77 ILE A CA 1
ATOM 605 C C . ILE A 1 77 ? -4.125 18.391 2.191 1 97.69 77 ILE A C 1
ATOM 607 O O . ILE A 1 77 ? -2.955 18.781 2.279 1 97.69 77 ILE A O 1
ATOM 611 N N . LEU A 1 78 ? -5.168 19.062 2.391 1 95.5 78 LEU A N 1
ATOM 612 C CA . LEU A 1 78 ? -5.016 20.438 2.83 1 95.5 78 LEU A CA 1
ATOM 613 C C . LEU A 1 78 ? -5.191 20.562 4.34 1 95.5 78 LEU A C 1
ATOM 615 O O . LEU A 1 78 ? -6.258 20.25 4.871 1 95.5 78 LEU A O 1
ATOM 619 N N . VAL A 1 79 ? -4.113 21 5.047 1 94.31 79 VAL A N 1
ATOM 620 C CA . VAL A 1 79 ? -4.156 21.125 6.5 1 94.31 79 VAL A CA 1
ATOM 621 C C . VAL A 1 79 ? -3.719 22.531 6.91 1 94.31 79 VAL A C 1
ATOM 623 O O . VAL A 1 79 ? -2.789 23.094 6.324 1 94.31 79 VAL A O 1
ATOM 626 N N . MET B 1 1 ? -8.406 37.875 11.633 1 50.78 1 MET B N 1
ATOM 627 C CA . MET B 1 1 ? -8.664 36.438 11.625 1 50.78 1 MET B CA 1
ATOM 628 C C . MET B 1 1 ? -7.562 35.688 10.883 1 50.78 1 MET B C 1
ATOM 630 O O . MET B 1 1 ? -7.496 35.75 9.648 1 50.78 1 MET B O 1
ATOM 634 N N . THR B 1 2 ? -6.344 35.75 11.289 1 56.5 2 THR B N 1
ATOM 635 C CA . THR B 1 2 ? -5.129 35.406 10.562 1 56.5 2 THR B CA 1
ATOM 636 C C . THR B 1 2 ? -5.207 33.969 10.031 1 56.5 2 THR B C 1
ATOM 638 O O . THR B 1 2 ? -5.258 33.031 10.812 1 56.5 2 THR B O 1
ATOM 641 N N . VAL B 1 3 ? -5.938 33.781 8.852 1 64.12 3 VAL B N 1
ATOM 642 C CA . VAL B 1 3 ? -6.098 32.469 8.258 1 64.12 3 VAL B CA 1
ATOM 643 C C . VAL B 1 3 ? -4.738 31.781 8.164 1 64.12 3 VAL B C 1
ATOM 645 O O . VAL B 1 3 ? -3.795 32.344 7.586 1 64.12 3 VAL B O 1
ATOM 648 N N . THR B 1 4 ? -4.238 31.141 9.148 1 71.25 4 THR B N 1
ATOM 649 C CA . THR B 1 4 ? -2.994 30.391 9.023 1 71.25 4 THR B CA 1
ATOM 650 C C . THR B 1 4 ? -2.953 29.625 7.707 1 71.25 4 THR B C 1
ATOM 652 O O . THR B 1 4 ? -3.861 28.844 7.414 1 71.25 4 THR B O 1
ATOM 655 N N . PRO B 1 5 ? -2.182 30.031 6.801 1 86.88 5 PRO B N 1
ATOM 656 C CA . PRO B 1 5 ? -2.061 29.344 5.508 1 86.88 5 PRO B CA 1
ATOM 657 C C . PRO B 1 5 ? -1.989 27.828 5.637 1 86.88 5 PRO B C 1
ATOM 659 O O . PRO B 1 5 ? -1.309 27.312 6.523 1 86.88 5 PRO B O 1
ATOM 662 N N . LYS B 1 6 ? -2.93 27.203 4.988 1 90.44 6 LYS B N 1
ATOM 663 C CA . LYS B 1 6 ? -2.93 25.734 5.02 1 90.44 6 LYS B CA 1
ATOM 664 C C . LYS B 1 6 ? -1.814 25.172 4.145 1 90.44 6 LYS B C 1
ATOM 666 O O . LYS B 1 6 ? -1.424 25.781 3.15 1 90.44 6 LYS B O 1
ATOM 671 N N . GLN B 1 7 ? -1.268 24.156 4.656 1 94.94 7 GLN B N 1
ATOM 672 C CA . GLN B 1 7 ? -0.228 23.453 3.914 1 94.94 7 GLN B CA 1
ATOM 673 C C . GLN B 1 7 ? -0.795 22.219 3.199 1 94.94 7 GLN B C 1
ATOM 675 O O . GLN B 1 7 ? -1.737 21.594 3.688 1 94.94 7 GLN B O 1
ATOM 680 N N . ILE B 1 8 ? -0.243 21.969 1.998 1 97.12 8 ILE B N 1
ATOM 681 C CA . ILE B 1 8 ? -0.686 20.828 1.205 1 97.12 8 ILE B CA 1
ATOM 682 C C . ILE B 1 8 ? 0.266 19.656 1.415 1 97.12 8 ILE B C 1
ATOM 684 O O . ILE B 1 8 ? 1.481 19.797 1.265 1 97.12 8 ILE B O 1
ATOM 688 N N . TYR B 1 9 ? -0.305 18.562 1.788 1 97.31 9 TYR B N 1
ATOM 689 C CA . TYR B 1 9 ? 0.45 17.328 1.921 1 97.31 9 TYR B CA 1
ATOM 690 C C . TYR B 1 9 ? -0.041 16.281 0.928 1 97.31 9 TYR B C 1
ATOM 692 O O . TYR B 1 9 ? -1.237 15.984 0.864 1 97.31 9 TYR B O 1
ATOM 700 N N . ASN B 1 10 ? 0.845 15.711 0.16 1 97.69 10 ASN B N 1
ATOM 701 C CA . ASN B 1 10 ? 0.483 14.734 -0.861 1 97.69 10 ASN B CA 1
ATOM 702 C C . ASN B 1 10 ? 0.796 13.312 -0.411 1 97.69 10 ASN B C 1
ATOM 704 O O . ASN B 1 10 ? 1.911 13.023 0.028 1 97.69 10 ASN B O 1
ATOM 708 N N . TYR B 1 11 ? -0.188 12.508 -0.464 1 98.12 11 TYR B N 1
ATOM 709 C CA . TYR B 1 11 ? -0.038 11.094 -0.136 1 98.12 11 TYR B CA 1
ATOM 710 C C . TYR B 1 11 ? -0.767 10.219 -1.149 1 98.12 11 TYR B C 1
ATOM 712 O O . TYR B 1 11 ? -1.743 10.656 -1.766 1 98.12 11 TYR B O 1
ATOM 720 N N . THR B 1 12 ? -0.293 9.023 -1.33 1 98.19 12 THR B N 1
ATOM 721 C CA . THR B 1 12 ? -0.991 7.992 -2.092 1 98.19 12 THR B CA 1
ATOM 722 C C . THR B 1 12 ? -1.812 7.102 -1.166 1 98.19 12 THR B C 1
ATOM 724 O O . THR B 1 12 ? -1.32 6.66 -0.125 1 98.19 12 THR B O 1
ATOM 727 N N . VAL B 1 13 ? -3.066 6.898 -1.586 1 98.5 13 VAL B N 1
ATOM 728 C CA . VAL B 1 13 ? -3.904 5.969 -0.833 1 98.5 13 VAL B CA 1
ATOM 729 C C . VAL B 1 13 ? -4.258 4.77 -1.707 1 98.5 13 VAL B C 1
ATOM 731 O O . VAL B 1 13 ? -4.273 4.867 -2.936 1 98.5 13 VAL B O 1
ATOM 734 N N . LEU B 1 14 ? -4.41 3.676 -1.029 1 97.75 14 LEU B N 1
ATOM 735 C CA . LEU B 1 14 ? -4.836 2.439 -1.676 1 97.75 14 LEU B CA 1
ATOM 736 C C . LEU B 1 14 ? -6.254 2.068 -1.255 1 97.75 14 LEU B C 1
ATOM 738 O O . LEU B 1 14 ? -6.605 2.17 -0.077 1 97.75 14 LEU B O 1
ATOM 742 N N . LEU B 1 15 ? -7.062 1.701 -2.246 1 97.88 15 LEU B N 1
ATOM 743 C CA . LEU B 1 15 ? -8.414 1.235 -1.964 1 97.88 15 LEU B CA 1
ATOM 744 C C . LEU B 1 15 ? -8.602 -0.204 -2.432 1 97.88 15 LEU B C 1
ATOM 746 O O . LEU B 1 15 ? -8.172 -0.566 -3.527 1 97.88 15 LEU B O 1
ATOM 750 N N . GLU B 1 16 ? -9.141 -0.954 -1.569 1 94.25 16 GLU B N 1
ATOM 751 C CA . GLU B 1 16 ? -9.523 -2.324 -1.888 1 94.25 16 GLU B CA 1
ATOM 752 C C . GLU B 1 16 ? -11.031 -2.512 -1.771 1 94.25 16 GLU B C 1
ATOM 754 O O . GLU B 1 16 ? -11.656 -2.012 -0.832 1 94.25 16 GLU B O 1
ATOM 759 N N . LYS B 1 17 ? -11.531 -3.242 -2.723 1 93.62 17 LYS B N 1
ATOM 760 C CA . LYS B 1 17 ? -12.938 -3.613 -2.605 1 93.62 17 LYS B CA 1
ATOM 761 C C . LYS B 1 17 ? -13.125 -4.766 -1.623 1 93.62 17 LYS B C 1
ATOM 763 O O . LYS B 1 17 ? -12.344 -5.719 -1.62 1 93.62 17 LYS B O 1
ATOM 768 N N . GLU B 1 18 ? -14.117 -4.582 -0.809 1 92.25 18 GLU B N 1
ATOM 769 C CA . GLU B 1 18 ? -14.383 -5.609 0.194 1 92.25 18 GLU B CA 1
ATOM 770 C C . GLU B 1 18 ? -15.43 -6.605 -0.303 1 92.25 18 GLU B C 1
ATOM 772 O O . GLU B 1 18 ? -16.266 -6.27 -1.144 1 92.25 18 GLU B O 1
ATOM 777 N N . LEU B 1 19 ? -15.305 -7.812 0.196 1 86 19 LEU B N 1
ATOM 778 C CA . LEU B 1 19 ? -16.188 -8.891 -0.243 1 86 19 LEU B CA 1
ATOM 779 C C . LEU B 1 19 ? -17.641 -8.578 0.096 1 86 19 LEU B C 1
ATOM 781 O O . LEU B 1 19 ? -18.547 -8.883 -0.684 1 86 19 LEU B O 1
ATOM 785 N N . ASP B 1 20 ? -17.875 -8.031 1.275 1 90.25 20 ASP B N 1
ATOM 786 C CA . ASP B 1 20 ? -19.219 -7.742 1.737 1 90.25 20 ASP B CA 1
ATOM 787 C C . ASP B 1 20 ? -19.719 -6.418 1.17 1 90.25 20 ASP B C 1
ATOM 789 O O . ASP B 1 20 ? -20.797 -5.945 1.541 1 90.25 20 ASP B O 1
ATOM 793 N N . GLY B 1 21 ? -19.047 -5.84 0.34 1 92.5 21 GLY B N 1
ATOM 794 C CA . GLY B 1 21 ? -19.406 -4.543 -0.217 1 92.5 21 GLY B CA 1
ATOM 795 C C . GLY B 1 21 ? -18.625 -3.396 0.396 1 92.5 21 GLY B C 1
ATOM 796 O O . GLY B 1 21 ? -18.109 -3.514 1.511 1 92.5 21 GLY B O 1
ATOM 797 N N . GLY B 1 22 ? -18.391 -2.373 -0.399 1 96.5 22 GLY B N 1
ATOM 798 C CA . GLY B 1 22 ? -17.688 -1.201 0.094 1 96.5 22 GLY B CA 1
ATOM 799 C C . GLY B 1 22 ? -16.203 -1.219 -0.229 1 96.5 22 GLY B C 1
ATOM 800 O O . GLY B 1 22 ? -15.766 -1.989 -1.081 1 96.5 22 GLY B O 1
ATOM 801 N N . TYR B 1 23 ? -15.57 -0.26 0.336 1 97.62 23 TYR B N 1
ATOM 802 C CA . TYR B 1 23 ? -14.141 -0.064 0.092 1 97.62 23 TYR B CA 1
ATOM 803 C C . TYR B 1 23 ? -13.391 0.151 1.399 1 97.62 23 TYR B C 1
ATOM 805 O O . TYR B 1 23 ? -13.867 0.855 2.291 1 97.62 23 TYR B O 1
ATOM 813 N N . HIS B 1 24 ? -12.305 -0.548 1.485 1 97.06 24 HIS B N 1
ATOM 814 C CA . HIS B 1 24 ? -11.312 -0.238 2.508 1 97.06 24 HIS B CA 1
ATOM 815 C C . HIS B 1 24 ? -10.195 0.63 1.944 1 97.06 24 HIS B C 1
ATOM 817 O O . HIS B 1 24 ? -9.688 0.365 0.852 1 97.06 24 HIS B O 1
ATOM 823 N N . ALA B 1 25 ? -9.875 1.672 2.586 1 98.31 25 ALA B N 1
ATOM 824 C CA . ALA B 1 25 ? -8.836 2.598 2.152 1 98.31 25 ALA B CA 1
ATOM 825 C C . ALA B 1 25 ? -7.742 2.727 3.209 1 98.31 25 ALA B C 1
ATOM 827 O O . ALA B 1 25 ? -8.031 2.734 4.41 1 98.31 25 ALA B O 1
ATOM 828 N N . PHE B 1 26 ? -6.512 2.879 2.748 1 97.56 26 PHE B N 1
ATOM 829 C CA . PHE B 1 26 ? -5.422 3.119 3.688 1 97.56 26 PHE B CA 1
ATOM 830 C C . PHE B 1 26 ? -4.273 3.859 3.01 1 97.56 26 PHE B C 1
ATOM 832 O O . PHE B 1 26 ? -4.203 3.912 1.781 1 97.56 26 PHE B O 1
ATOM 839 N N . CYS B 1 27 ? -3.477 4.465 3.781 1 98.12 27 CYS B N 1
ATOM 840 C CA . CYS B 1 27 ? -2.305 5.199 3.318 1 98.12 27 CYS B CA 1
ATOM 841 C C . CYS B 1 27 ? -1.02 4.484 3.721 1 98.12 27 CYS B C 1
ATOM 843 O O . CYS B 1 27 ? -0.658 4.465 4.898 1 98.12 27 CYS B O 1
ATOM 845 N N . PRO B 1 28 ? -0.252 3.959 2.744 1 95.94 28 PRO B N 1
ATOM 846 C CA . PRO B 1 28 ? 0.94 3.178 3.084 1 95.94 28 PRO B CA 1
ATOM 847 C C . PRO B 1 28 ? 1.984 3.994 3.842 1 95.94 28 PRO B C 1
ATOM 849 O O . PRO B 1 28 ? 2.711 3.449 4.68 1 95.94 28 PRO B O 1
ATOM 852 N N . MET B 1 29 ? 2.055 5.25 3.645 1 95.31 29 MET B N 1
ATOM 853 C CA . MET B 1 29 ? 3.098 6.082 4.238 1 95.31 29 MET B CA 1
ATOM 854 C C . MET B 1 29 ? 2.713 6.52 5.645 1 95.31 29 MET B C 1
ATOM 856 O O . MET B 1 29 ? 3.557 7 6.406 1 95.31 29 MET B O 1
ATOM 860 N N . LEU B 1 30 ? 1.574 6.512 5.992 1 95.94 30 LEU B N 1
ATOM 861 C CA . LEU B 1 30 ? 1.054 6.824 7.316 1 95.94 30 LEU B CA 1
ATOM 862 C C . LEU B 1 30 ? 0.405 5.598 7.949 1 95.94 30 LEU B C 1
ATOM 864 O O . LEU B 1 30 ? -0.823 5.496 8 1 95.94 30 LEU B O 1
ATOM 868 N N . LYS B 1 31 ? 1.487 4.871 8.539 1 82.44 31 LYS B N 1
ATOM 869 C CA . LYS B 1 31 ? 1.091 3.57 9.07 1 82.44 31 LYS B CA 1
ATOM 870 C C . LYS B 1 31 ? 0.049 3.723 10.172 1 82.44 31 LYS B C 1
ATOM 872 O O . LYS B 1 31 ? 0.187 4.578 11.055 1 82.44 31 LYS B O 1
ATOM 877 N N . GLY B 1 32 ? -1.272 3.467 9.922 1 88.94 32 GLY B N 1
ATOM 878 C CA . GLY B 1 32 ? -2.361 3.555 10.883 1 88.94 32 GLY B CA 1
ATOM 879 C C . GLY B 1 32 ? -3.582 4.27 10.336 1 88.94 32 GLY B C 1
ATOM 880 O O . GLY B 1 32 ? -4.648 4.25 10.953 1 88.94 32 GLY B O 1
ATOM 881 N N . CYS B 1 33 ? -3.268 4.941 9.352 1 96.62 33 CYS B N 1
ATOM 882 C CA . CYS B 1 33 ? -4.395 5.648 8.75 1 96.62 33 CYS B CA 1
ATOM 883 C C . CYS B 1 33 ? -5.156 4.742 7.789 1 96.62 33 CYS B C 1
ATOM 885 O O . CYS B 1 33 ? -4.703 4.488 6.672 1 96.62 33 CYS B O 1
ATOM 887 N N . HIS B 1 34 ? -6.133 4.418 8.242 1 97.38 34 HIS B N 1
ATOM 888 C CA . HIS B 1 34 ? -7.066 3.572 7.508 1 97.38 34 HIS B CA 1
ATOM 889 C C . HIS B 1 34 ? -8.492 4.105 7.617 1 97.38 34 HIS B C 1
ATOM 891 O O . HIS B 1 34 ? -8.836 4.773 8.594 1 97.38 34 HIS B O 1
ATOM 897 N N . SER B 1 35 ? -9.258 3.801 6.633 1 98.31 35 SER B N 1
ATOM 898 C CA . SER B 1 35 ? -10.688 4.105 6.645 1 98.31 35 SER B CA 1
ATOM 899 C C . SER B 1 35 ? -11.461 3.164 5.727 1 98.31 35 SER B C 1
ATOM 901 O O . SER B 1 35 ? -10.922 2.162 5.258 1 98.31 35 SER B O 1
ATOM 903 N N . GLN B 1 36 ? -12.727 3.385 5.73 1 97.5 36 GLN B N 1
ATOM 904 C CA . GLN B 1 36 ? -13.594 2.586 4.871 1 97.5 36 GLN B CA 1
ATOM 905 C C . GLN B 1 36 ? -14.82 3.385 4.43 1 97.5 36 GLN B C 1
ATOM 907 O O . GLN B 1 36 ? -15.055 4.488 4.926 1 97.5 36 GLN B O 1
ATOM 912 N N . GLY B 1 37 ? -15.516 2.895 3.432 1 98.31 37 GLY B N 1
ATOM 913 C CA . GLY B 1 37 ? -16.766 3.463 2.947 1 98.31 37 GLY B CA 1
ATOM 914 C C . GLY B 1 37 ? -17.594 2.486 2.133 1 98.31 37 GLY B C 1
ATOM 915 O O . GLY B 1 37 ? -17.047 1.596 1.479 1 98.31 37 GLY B O 1
ATOM 916 N N . ASP B 1 38 ? -18.875 2.693 2.225 1 97.94 38 ASP B N 1
ATOM 917 C CA . ASP B 1 38 ? -19.781 1.859 1.437 1 97.94 38 ASP B CA 1
ATOM 918 C C . ASP B 1 38 ? -19.609 2.127 -0.057 1 97.94 38 ASP B C 1
ATOM 920 O O . ASP B 1 38 ? -19.891 1.253 -0.884 1 97.94 38 ASP B O 1
ATOM 924 N N . THR B 1 39 ? -19.203 3.338 -0.317 1 97.75 39 THR B N 1
ATOM 925 C CA . THR B 1 39 ? -18.922 3.717 -1.696 1 97.75 39 THR B CA 1
ATOM 926 C C . THR B 1 39 ? -17.484 4.211 -1.833 1 97.75 39 THR B C 1
ATOM 928 O O . THR B 1 39 ? -16.828 4.504 -0.833 1 97.75 39 THR B O 1
ATOM 931 N N . PHE B 1 40 ? -17.078 4.262 -3.113 1 97.62 40 PHE B N 1
ATOM 932 C CA . PHE B 1 40 ? -15.75 4.773 -3.426 1 97.62 40 PHE B CA 1
ATOM 933 C C . PHE B 1 40 ? -15.578 6.188 -2.883 1 97.62 40 PHE B C 1
ATOM 935 O O . PHE B 1 40 ? -14.609 6.473 -2.176 1 97.62 40 PHE B O 1
ATOM 942 N N . GLU B 1 41 ? -16.5 7 -3.17 1 98.12 41 GLU B N 1
ATOM 943 C CA . GLU B 1 41 ? -16.453 8.406 -2.77 1 98.12 41 GLU B CA 1
ATOM 944 C C . GLU B 1 41 ? -16.391 8.539 -1.251 1 98.12 41 GLU B C 1
ATOM 946 O O . GLU B 1 41 ? -15.617 9.344 -0.721 1 98.12 41 GLU B O 1
ATOM 951 N N . GLU B 1 42 ? -17.203 7.727 -0.607 1 98.62 42 GLU B N 1
ATOM 952 C CA . GLU B 1 42 ? -17.234 7.77 0.852 1 98.62 42 GLU B CA 1
ATOM 953 C C . GLU B 1 42 ? -15.898 7.332 1.442 1 98.62 42 GLU B C 1
ATOM 955 O O . GLU B 1 42 ? -15.406 7.945 2.391 1 98.62 42 GLU B O 1
ATOM 960 N N . ALA B 1 43 ? -15.336 6.293 0.933 1 98.62 43 ALA B N 1
ATOM 961 C CA . ALA B 1 43 ? -14.047 5.793 1.404 1 98.62 43 ALA B CA 1
ATOM 962 C C . ALA B 1 43 ? -12.953 6.844 1.234 1 98.62 43 ALA B C 1
ATOM 964 O O . ALA B 1 43 ? -12.133 7.051 2.135 1 98.62 43 ALA B O 1
ATOM 965 N N . ILE B 1 44 ? -12.992 7.504 0.092 1 98.56 44 ILE B N 1
ATOM 966 C CA . ILE B 1 44 ? -12.008 8.539 -0.183 1 98.56 44 ILE B CA 1
ATOM 967 C C . ILE B 1 44 ? -12.188 9.695 0.8 1 98.56 44 ILE B C 1
ATOM 969 O O . ILE B 1 44 ? -11.203 10.203 1.354 1 98.56 44 ILE B O 1
ATOM 973 N N . GLN B 1 45 ? -13.367 10.109 0.959 1 98.56 45 GLN B N 1
ATOM 974 C CA . GLN B 1 45 ? -13.641 11.188 1.901 1 98.56 45 GLN B CA 1
ATOM 975 C C . GLN B 1 45 ? -13.148 10.836 3.301 1 98.56 45 GLN B C 1
ATOM 977 O O . GLN B 1 45 ? -12.461 11.633 3.943 1 98.56 45 GLN B O 1
ATOM 982 N N . ASN B 1 46 ? -13.508 9.633 3.73 1 98.75 46 ASN B N 1
ATOM 983 C CA . ASN B 1 46 ? -13.172 9.203 5.082 1 98.75 46 ASN B CA 1
ATOM 984 C C . ASN B 1 46 ? -11.656 9.102 5.273 1 98.75 46 ASN B C 1
ATOM 986 O O . ASN B 1 46 ? -11.125 9.531 6.301 1 98.75 46 ASN B O 1
ATOM 990 N N . ILE B 1 47 ? -11 8.539 4.301 1 98.75 47 ILE B N 1
ATOM 991 C CA . ILE B 1 47 ? -9.555 8.406 4.441 1 98.75 47 ILE B CA 1
ATOM 992 C C . ILE B 1 47 ? -8.891 9.781 4.383 1 98.75 47 ILE B C 1
ATOM 994 O O . ILE B 1 47 ? -7.891 10.023 5.055 1 98.75 47 ILE B O 1
ATOM 998 N N . THR B 1 48 ? -9.398 10.672 3.607 1 98.62 48 THR B N 1
ATOM 999 C CA . THR B 1 48 ? -8.891 12.039 3.551 1 98.62 48 THR B CA 1
ATOM 1000 C C . THR B 1 48 ? -8.992 12.711 4.914 1 98.62 48 THR B C 1
ATOM 1002 O O . THR B 1 48 ? -8.023 13.305 5.395 1 98.62 48 THR B O 1
ATOM 1005 N N . GLU B 1 49 ? -10.109 12.586 5.52 1 98.38 49 GLU B N 1
ATOM 1006 C CA . GLU B 1 49 ? -10.32 13.18 6.84 1 98.38 49 GLU B CA 1
ATOM 1007 C C . GLU B 1 49 ? -9.391 12.55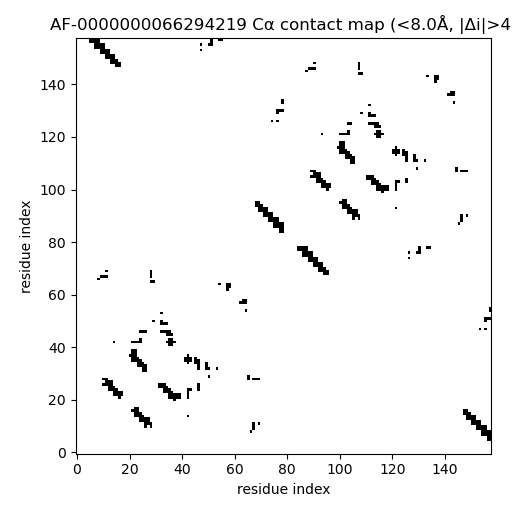5 7.879 1 98.38 49 GLU B C 1
ATOM 1009 O O . GLU B 1 49 ? -8.852 13.258 8.734 1 98.38 49 GLU B O 1
ATOM 1014 N N . ALA B 1 50 ? -9.312 11.234 7.781 1 98.44 50 ALA B N 1
ATOM 1015 C CA . ALA B 1 50 ? -8.414 10.523 8.695 1 98.44 50 ALA B CA 1
ATOM 1016 C C . ALA B 1 50 ? -6.984 11.047 8.562 1 98.44 50 ALA B C 1
ATOM 1018 O O . ALA B 1 50 ? -6.312 11.297 9.57 1 98.44 50 ALA B O 1
ATOM 1019 N N . ILE B 1 51 ? -6.516 11.211 7.363 1 98.44 51 ILE B N 1
ATOM 1020 C CA . ILE B 1 51 ? -5.16 11.695 7.117 1 98.44 51 ILE B CA 1
ATOM 1021 C C . ILE B 1 51 ? -5.023 13.125 7.629 1 98.44 51 ILE B C 1
ATOM 1023 O O . ILE B 1 51 ? -4.023 13.477 8.258 1 98.44 51 ILE B O 1
ATOM 1027 N N . GLU B 1 52 ? -6 13.945 7.352 1 98 52 GLU B N 1
ATOM 1028 C CA . GLU B 1 52 ? -5.996 15.328 7.82 1 98 52 GLU B CA 1
ATOM 1029 C C . GLU B 1 52 ? -5.844 15.391 9.336 1 98 52 GLU B C 1
ATOM 1031 O O . GLU B 1 52 ? -4.988 16.125 9.852 1 98 52 GLU B O 1
ATOM 1036 N N . LEU B 1 53 ? -6.691 14.656 9.992 1 97.81 53 LEU B N 1
ATOM 1037 C CA . LEU B 1 53 ? -6.656 14.648 11.445 1 97.81 53 LEU B CA 1
ATOM 1038 C C . LEU B 1 53 ? -5.305 14.172 11.961 1 97.81 53 LEU B C 1
ATOM 1040 O O . LEU B 1 53 ? -4.773 14.711 12.93 1 97.81 53 LEU B O 1
ATOM 1044 N N . TYR B 1 54 ? -4.781 13.156 11.391 1 98.19 54 TYR B N 1
ATOM 1045 C CA . TYR B 1 54 ? -3.49 12.609 11.781 1 98.19 54 TYR B CA 1
ATOM 1046 C C . TYR B 1 54 ? -2.389 13.648 11.648 1 98.19 54 TYR B C 1
ATOM 1048 O O . TYR B 1 54 ? -1.605 13.859 12.578 1 98.19 54 TYR B O 1
ATOM 1056 N N . ILE B 1 55 ? -2.346 14.336 10.5 1 97.62 55 ILE B N 1
ATOM 1057 C CA . ILE B 1 55 ? -1.337 15.352 10.234 1 97.62 55 ILE B CA 1
ATOM 1058 C C . ILE B 1 55 ? -1.486 16.5 11.227 1 97.62 55 ILE B C 1
ATOM 1060 O O . ILE B 1 55 ? -0.495 16.984 11.773 1 97.62 55 ILE B O 1
ATOM 1064 N N . GLU B 1 56 ? -2.697 16.906 11.438 1 97 56 GLU B N 1
ATOM 1065 C CA . GLU B 1 56 ? -2.947 17.969 12.398 1 97 56 GLU B CA 1
ATOM 1066 C C . GLU B 1 56 ? -2.434 17.609 13.789 1 97 56 GLU B C 1
ATOM 1068 O O . GLU B 1 56 ? -1.886 18.453 14.492 1 97 56 GLU B O 1
ATOM 1073 N N . SER B 1 57 ? -2.73 16.391 14.148 1 97.31 57 SER B N 1
ATOM 1074 C CA . SER B 1 57 ? -2.246 15.922 15.445 1 97.31 57 SER B CA 1
ATOM 1075 C C . SER B 1 57 ? -0.725 15.984 15.523 1 97.31 57 SER B C 1
ATOM 1077 O O . SER B 1 57 ? -0.167 16.406 16.531 1 97.31 57 SER B O 1
ATOM 1079 N N . LEU B 1 58 ? -0.07 15.531 14.461 1 96.62 58 LEU B N 1
ATOM 1080 C CA . LEU B 1 58 ? 1.386 15.602 14.406 1 96.62 58 LEU B CA 1
ATOM 1081 C C . LEU B 1 58 ? 1.865 17.047 14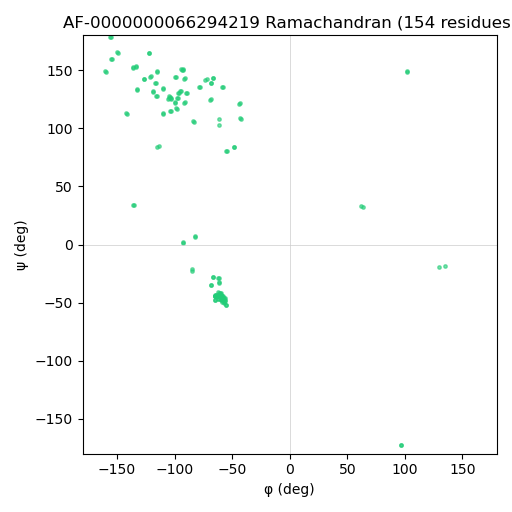.555 1 96.62 58 LEU B C 1
ATOM 1083 O O . LEU B 1 58 ? 2.799 17.312 15.312 1 96.62 58 LEU B O 1
ATOM 1087 N N . ILE B 1 59 ? 1.256 17.922 13.852 1 96.06 59 ILE B N 1
ATOM 1088 C CA . ILE B 1 59 ? 1.624 19.328 13.875 1 96.06 59 ILE B CA 1
ATOM 1089 C C . ILE B 1 59 ? 1.429 19.891 15.281 1 96.06 59 ILE B C 1
ATOM 1091 O O . ILE B 1 59 ? 2.314 20.562 15.82 1 96.06 59 ILE B O 1
ATOM 1095 N N . ALA B 1 60 ? 0.323 19.609 15.867 1 96.88 60 ALA B N 1
ATOM 1096 C CA . ALA B 1 60 ? -0.005 20.109 17.203 1 96.88 60 ALA B CA 1
ATOM 1097 C C . ALA B 1 60 ? 1.006 19.609 18.234 1 96.88 60 ALA B C 1
ATOM 1099 O O . ALA B 1 60 ? 1.312 20.312 19.203 1 96.88 60 ALA B O 1
ATOM 1100 N N . GLU B 1 61 ? 1.5 18.5 18.047 1 97.75 61 GLU B N 1
ATOM 1101 C CA . GLU B 1 61 ? 2.438 17.875 18.969 1 97.75 61 GLU B CA 1
ATOM 1102 C C . GLU B 1 61 ? 3.883 18.172 18.594 1 97.75 61 GLU B C 1
ATOM 1104 O O . GLU B 1 61 ? 4.816 17.625 19.188 1 97.75 61 GLU B O 1
ATOM 1109 N N . HIS B 1 62 ? 4.035 18.906 17.594 1 97.56 62 HIS B N 1
ATOM 1110 C CA . HIS B 1 62 ? 5.34 19.344 17.109 1 97.56 62 HIS B CA 1
ATOM 1111 C C . HIS B 1 62 ? 6.18 18.156 16.641 1 97.56 62 HIS B C 1
ATOM 1113 O O . HIS B 1 62 ? 7.387 18.109 16.891 1 97.56 62 HIS B O 1
ATOM 1119 N N . GLN B 1 63 ? 5.527 17.172 16.141 1 97 63 GLN B N 1
ATOM 1120 C CA . GLN B 1 63 ? 6.18 16.031 15.539 1 97 63 GLN B CA 1
ATOM 1121 C C . GLN B 1 63 ? 6.359 16.219 14.039 1 97 63 GLN B C 1
ATOM 1123 O O . GLN B 1 63 ? 5.566 16.922 13.398 1 97 63 GLN B O 1
ATOM 1128 N N . PRO B 1 64 ? 7.359 15.633 13.516 1 95.88 64 PRO B N 1
ATOM 1129 C CA . PRO B 1 64 ? 7.527 15.758 12.062 1 95.88 64 PRO B CA 1
ATOM 1130 C C . PRO B 1 64 ? 6.418 15.055 11.281 1 95.88 64 PRO B C 1
ATOM 1132 O O . PRO B 1 64 ? 5.945 13.992 11.688 1 95.88 64 PRO B O 1
ATOM 1135 N N . VAL B 1 65 ? 5.988 15.594 10.188 1 96.06 65 VAL B N 1
ATOM 1136 C CA . VAL B 1 65 ? 5.031 15 9.258 1 96.06 65 VAL B CA 1
ATOM 1137 C C . VAL B 1 65 ? 5.777 14.203 8.188 1 96.06 65 VAL B C 1
ATOM 1139 O O . VAL B 1 65 ? 6.625 14.75 7.477 1 96.06 65 VAL B O 1
ATOM 1142 N N . PRO B 1 66 ? 5.445 12.961 8.109 1 94.31 66 PRO B N 1
ATOM 1143 C CA . PRO B 1 66 ? 6.145 12.148 7.113 1 94.31 66 PRO B CA 1
ATOM 1144 C C . PRO B 1 66 ? 5.973 12.68 5.691 1 94.31 66 PRO B C 1
ATOM 1146 O O . PRO B 1 66 ? 4.879 13.109 5.32 1 94.31 66 PRO B O 1
ATOM 1149 N N . LYS B 1 67 ? 7.035 12.703 5.027 1 91.38 67 LYS B N 1
ATOM 1150 C CA . LYS B 1 67 ? 7 13.086 3.619 1 91.38 67 LYS B CA 1
ATOM 1151 C C . LYS B 1 67 ? 6.82 11.859 2.725 1 91.38 67 LYS B C 1
ATOM 1153 O O . LYS B 1 67 ? 7.34 10.781 3.025 1 91.38 67 LYS B O 1
ATOM 1158 N N . GLU B 1 68 ? 6.066 12.047 1.675 1 89.81 68 GLU B N 1
ATOM 1159 C CA . GLU B 1 68 ? 5.832 10.93 0.759 1 89.81 68 GLU B CA 1
ATOM 1160 C C . GLU B 1 68 ? 7.109 10.555 0.011 1 89.81 68 GLU B C 1
ATOM 1162 O O . GLU B 1 68 ? 7.762 11.414 -0.582 1 89.81 68 GLU B O 1
ATOM 1167 N N . ASP B 1 69 ? 7.551 9.391 0.036 1 88.75 69 ASP B N 1
ATOM 1168 C CA . ASP B 1 69 ? 8.656 8.844 -0.749 1 88.75 69 ASP B CA 1
ATOM 1169 C C . ASP B 1 69 ? 8.305 7.469 -1.304 1 88.75 69 ASP B C 1
ATOM 1171 O O . ASP B 1 69 ? 9.172 6.602 -1.417 1 88.75 69 ASP B O 1
ATOM 1175 N N . LEU B 1 70 ? 7.16 7.277 -1.602 1 94.94 70 LEU B N 1
ATOM 1176 C CA . LEU B 1 70 ? 6.602 6.004 -2.039 1 94.94 70 LEU B CA 1
ATOM 1177 C C . LEU B 1 70 ? 6.691 5.863 -3.555 1 94.94 70 LEU B C 1
ATOM 1179 O O . LEU B 1 70 ? 6.344 6.789 -4.293 1 94.94 70 LEU B O 1
ATOM 1183 N N . ILE B 1 71 ? 7.191 4.777 -4.031 1 96.75 71 ILE B N 1
ATOM 1184 C CA . ILE B 1 71 ? 7.188 4.426 -5.445 1 96.75 71 ILE B CA 1
ATOM 1185 C C . ILE B 1 71 ? 6.133 3.355 -5.707 1 96.75 71 ILE B C 1
ATOM 1187 O O . ILE B 1 71 ? 6.078 2.344 -5.004 1 96.75 71 ILE B O 1
ATOM 1191 N N . VAL B 1 72 ? 5.254 3.623 -6.645 1 97.81 72 VAL B N 1
ATOM 1192 C CA . VAL B 1 72 ? 4.219 2.674 -7.043 1 97.81 72 VAL B CA 1
ATOM 1193 C C . VAL B 1 72 ? 4.582 2.043 -8.383 1 97.81 72 VAL B C 1
ATOM 1195 O O . VAL B 1 72 ? 4.828 2.752 -9.367 1 97.81 72 VAL B O 1
ATOM 1198 N N . LYS B 1 73 ? 4.562 0.756 -8.398 1 98.06 73 LYS B N 1
ATOM 1199 C CA . LYS B 1 73 ? 5.043 0.093 -9.609 1 98.06 73 LYS B CA 1
ATOM 1200 C C . LYS B 1 73 ? 4.203 -1.141 -9.93 1 98.06 73 LYS B C 1
ATOM 1202 O O . LYS B 1 73 ? 4.199 -2.107 -9.164 1 98.06 73 LYS B O 1
ATOM 1207 N N . PRO B 1 74 ? 3.439 -1.077 -11.07 1 98 74 PRO B N 1
ATOM 1208 C CA . PRO B 1 74 ? 2.805 -2.316 -11.523 1 98 74 PRO B CA 1
ATOM 1209 C C . PRO B 1 74 ? 3.812 -3.346 -12.031 1 98 74 PRO B C 1
ATOM 1211 O O . PRO B 1 74 ? 4.805 -2.982 -12.664 1 98 74 PRO B O 1
ATOM 1214 N N . LEU B 1 75 ? 3.57 -4.566 -11.672 1 98.31 75 LEU B N 1
ATOM 1215 C CA . LEU B 1 75 ? 4.426 -5.656 -12.133 1 98.31 75 LEU B CA 1
ATOM 1216 C C . LEU B 1 75 ? 3.598 -6.75 -12.797 1 98.31 75 LEU B C 1
ATOM 1218 O O . LEU B 1 75 ? 2.473 -7.027 -12.375 1 98.31 75 LEU B O 1
ATOM 1222 N N . SER B 1 76 ? 4.133 -7.332 -13.844 1 98.06 76 SER B N 1
ATOM 1223 C CA . SER B 1 76 ? 3.59 -8.539 -14.461 1 98.06 76 SER B CA 1
ATOM 1224 C C . SER B 1 76 ? 4.418 -9.766 -14.094 1 98.06 76 SER B C 1
ATOM 1226 O O . SER B 1 76 ? 5.602 -9.844 -14.422 1 98.06 76 SER B O 1
ATOM 1228 N N . ILE B 1 77 ? 3.791 -10.633 -13.391 1 97.62 77 ILE B N 1
ATOM 1229 C CA . ILE B 1 77 ? 4.453 -11.828 -12.891 1 97.62 77 ILE B CA 1
ATOM 1230 C C . ILE B 1 77 ? 4.125 -13.016 -13.789 1 97.62 77 ILE B C 1
ATOM 1232 O O . ILE B 1 77 ? 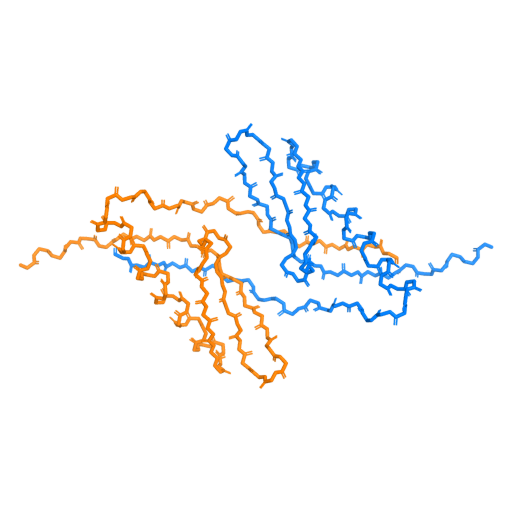2.955 -13.352 -13.984 1 97.62 77 ILE B O 1
ATOM 1236 N N . LEU B 1 78 ? 5.168 -13.539 -14.273 1 95.5 78 LEU B N 1
ATOM 1237 C CA . LEU B 1 78 ? 5.004 -14.719 -15.109 1 95.5 78 LEU B CA 1
ATOM 1238 C C . LEU B 1 78 ? 5.25 -15.992 -14.312 1 95.5 78 LEU B C 1
ATOM 1240 O O . LEU B 1 78 ? 6.352 -16.203 -13.805 1 95.5 78 LEU B O 1
ATOM 1244 N N . VAL B 1 79 ? 4.195 -16.828 -14.18 1 94.25 79 VAL B N 1
ATOM 1245 C CA . VAL B 1 79 ? 4.305 -18.078 -13.414 1 94.25 79 VAL B CA 1
ATOM 1246 C C . VAL B 1 79 ? 3.842 -19.25 -14.273 1 94.25 79 VAL B C 1
ATOM 1248 O O . VAL B 1 79 ? 2.863 -19.141 -15.016 1 94.25 79 VAL B O 1
#

Radius of gyration: 18.38 Å; Cα contacts (8 Å, |Δi|>4): 289; chains: 2; bounding box: 40×68×42 Å

Secondary structure (DSSP, 8-state):
-----PPEEEEEEEEEE-TTSSEEEE-TTSTT-EEEESSHHHHHHHHHHHHHHHHHHHHHTTPPPPPP-EEEEEEEEE-/-----PPEEEEEEEEEE-TTSSEEEE-TTSTT-EEEESSHHHHHHHHHHHHHHHHHHHHHTTPPPPPP-EEEEEEEEE-